Protein AF-A0AAW5KHB7-F1 (afdb_monomer_lite)

Structure (mmCIF, N/CA/C/O backbone):
data_AF-A0AAW5KHB7-F1
#
_entry.id   AF-A0AAW5KHB7-F1
#
loop_
_atom_site.group_PDB
_atom_site.id
_atom_site.type_symbol
_atom_site.label_atom_id
_atom_site.label_alt_id
_atom_site.label_comp_id
_atom_site.label_asym_id
_atom_site.label_entity_id
_atom_site.label_seq_id
_atom_site.pdbx_PDB_ins_code
_atom_site.Cartn_x
_atom_site.Cartn_y
_atom_site.Cartn_z
_atom_site.occupancy
_atom_site.B_iso_or_equiv
_atom_site.auth_seq_id
_atom_site.auth_comp_id
_atom_site.auth_asym_id
_atom_site.auth_atom_id
_atom_site.pdbx_PDB_model_num
ATOM 1 N N . MET A 1 1 ? 12.472 -8.271 21.824 1.00 43.50 1 MET A N 1
ATOM 2 C CA . MET A 1 1 ? 11.886 -7.358 20.816 1.00 43.50 1 MET A CA 1
ATOM 3 C C . MET A 1 1 ? 10.766 -8.101 20.103 1.00 43.50 1 MET A C 1
ATOM 5 O O . MET A 1 1 ? 10.987 -9.244 19.722 1.00 43.50 1 MET A O 1
ATOM 9 N N . GLY A 1 2 ? 9.568 -7.521 19.992 1.00 55.25 2 GLY A N 1
ATOM 10 C CA . GLY A 1 2 ? 8.477 -8.130 19.216 1.00 55.25 2 GLY A CA 1
ATOM 11 C C . GLY A 1 2 ? 8.840 -8.217 17.729 1.00 55.25 2 GLY A C 1
ATOM 12 O O . GLY A 1 2 ? 9.656 -7.427 17.254 1.00 55.25 2 GLY A O 1
ATOM 13 N N . LYS A 1 3 ? 8.270 -9.182 16.997 1.00 58.66 3 LYS A N 1
ATOM 14 C CA . LYS A 1 3 ? 8.457 -9.267 15.539 1.00 58.66 3 LYS A CA 1
ATOM 15 C C . LYS A 1 3 ? 7.964 -7.967 14.877 1.00 58.66 3 LYS A C 1
ATOM 17 O O . LYS A 1 3 ? 6.924 -7.458 15.301 1.00 58.66 3 LYS A O 1
ATOM 22 N N . PRO A 1 4 ? 8.667 -7.436 13.860 1.00 67.06 4 PRO A N 1
ATOM 23 C CA . PRO A 1 4 ? 8.185 -6.283 13.107 1.00 67.06 4 PRO A CA 1
ATOM 24 C C . PRO A 1 4 ? 6.823 -6.597 12.470 1.00 67.06 4 PRO A C 1
ATOM 26 O O . PRO A 1 4 ? 6.587 -7.722 12.024 1.00 67.06 4 PRO A O 1
ATOM 29 N N . LEU A 1 5 ? 5.925 -5.610 12.467 1.00 70.62 5 LEU A N 1
ATOM 30 C CA . LEU A 1 5 ? 4.593 -5.727 11.869 1.00 70.62 5 LEU A CA 1
ATOM 31 C C . LEU A 1 5 ? 4.717 -5.939 10.353 1.00 70.62 5 LEU A C 1
ATOM 33 O O . LEU A 1 5 ? 5.453 -5.215 9.683 1.00 70.62 5 LEU A O 1
ATOM 37 N N . ASP A 1 6 ? 3.986 -6.918 9.816 1.00 81.62 6 ASP A N 1
ATOM 38 C CA . ASP A 1 6 ? 3.938 -7.201 8.376 1.00 81.62 6 ASP A CA 1
ATOM 39 C C . ASP A 1 6 ? 2.957 -6.238 7.692 1.00 81.62 6 ASP A C 1
ATOM 41 O O . ASP A 1 6 ? 1.775 -6.537 7.494 1.00 81.62 6 ASP A O 1
ATOM 45 N N . THR A 1 7 ? 3.440 -5.027 7.412 1.00 90.50 7 THR A N 1
ATOM 46 C CA . THR A 1 7 ? 2.649 -3.968 6.787 1.00 90.50 7 THR A CA 1
ATOM 47 C C . THR A 1 7 ? 2.367 -4.261 5.312 1.00 90.50 7 THR A C 1
ATOM 49 O O . THR A 1 7 ? 3.204 -4.776 4.564 1.00 90.50 7 THR A O 1
ATOM 52 N N . TYR A 1 8 ? 1.147 -3.928 4.889 1.00 94.25 8 TYR A N 1
ATOM 53 C CA . TYR A 1 8 ? 0.606 -4.151 3.549 1.00 94.25 8 TYR A CA 1
ATOM 54 C C . TYR A 1 8 ? 0.726 -5.613 3.091 1.00 94.25 8 TYR A C 1
ATOM 56 O O . TYR A 1 8 ? 0.986 -5.905 1.921 1.00 94.25 8 TYR A O 1
ATOM 64 N N . ARG A 1 9 ? 0.515 -6.552 4.023 1.00 93.38 9 ARG A N 1
ATOM 65 C CA . ARG A 1 9 ? 0.595 -8.001 3.791 1.00 93.38 9 ARG A CA 1
ATOM 66 C C . ARG A 1 9 ? -0.200 -8.458 2.567 1.00 93.38 9 ARG A C 1
ATOM 68 O O . ARG A 1 9 ? 0.325 -9.227 1.757 1.00 93.38 9 ARG A O 1
ATOM 75 N N . TYR A 1 10 ? -1.439 -7.981 2.420 1.00 95.31 10 TYR A N 1
ATOM 76 C CA . TYR A 1 10 ? -2.286 -8.294 1.267 1.00 95.31 10 TYR A CA 1
ATOM 77 C C . TYR A 1 10 ? -1.622 -7.883 -0.048 1.00 95.31 10 TYR A C 1
ATOM 79 O O . TYR A 1 10 ? -1.442 -8.718 -0.931 1.00 95.31 10 TYR A O 1
ATOM 87 N N . LEU A 1 11 ? -1.200 -6.620 -0.151 1.00 96.56 11 LEU A N 1
ATOM 88 C CA . LEU A 1 11 ? -0.549 -6.080 -1.343 1.00 96.56 11 LEU A CA 1
ATOM 89 C C . LEU A 1 11 ? 0.707 -6.884 -1.700 1.00 96.56 11 LEU A C 1
ATOM 91 O O . LEU A 1 11 ? 0.867 -7.309 -2.840 1.00 96.56 11 LEU A O 1
ATOM 95 N N . ARG A 1 12 ? 1.559 -7.190 -0.714 1.00 95.69 12 ARG A N 1
ATOM 96 C CA . ARG A 1 12 ? 2.763 -8.014 -0.920 1.00 95.69 12 ARG A CA 1
ATOM 97 C C . ARG A 1 12 ? 2.427 -9.415 -1.429 1.00 95.69 12 ARG A C 1
ATOM 99 O O . ARG A 1 12 ? 3.133 -9.941 -2.284 1.00 95.69 12 ARG A O 1
ATOM 106 N N . LYS A 1 13 ? 1.373 -10.039 -0.894 1.00 95.81 13 LYS A N 1
ATOM 107 C CA . LYS A 1 13 ? 0.891 -11.345 -1.364 1.00 95.81 13 LYS A CA 1
ATOM 108 C C . LYS A 1 13 ? 0.402 -11.251 -2.805 1.00 95.81 13 LYS A C 1
ATOM 110 O O . LYS A 1 13 ? 0.793 -12.082 -3.616 1.00 95.81 13 LYS A O 1
ATOM 115 N N . ARG A 1 14 ? -0.387 -10.225 -3.119 1.00 97.62 14 ARG A N 1
ATOM 116 C CA . ARG A 1 14 ? -0.974 -10.036 -4.442 1.00 97.62 14 ARG A CA 1
ATOM 117 C C . ARG A 1 14 ? 0.080 -9.779 -5.518 1.00 97.62 14 ARG A C 1
ATOM 119 O O . ARG A 1 14 ? 0.014 -10.392 -6.574 1.00 97.62 14 ARG A O 1
ATOM 126 N N . LEU A 1 15 ? 1.088 -8.956 -5.230 1.00 97.50 15 LEU A N 1
ATOM 127 C CA . LEU A 1 15 ? 2.227 -8.741 -6.131 1.00 97.50 15 LEU A CA 1
ATOM 128 C C . LEU A 1 15 ? 2.945 -10.061 -6.451 1.00 97.50 15 LEU A C 1
ATOM 130 O O . LEU A 1 15 ? 3.175 -10.360 -7.618 1.00 97.50 15 LEU A O 1
ATOM 134 N N . ARG A 1 16 ? 3.199 -10.904 -5.437 1.00 97.00 16 ARG A N 1
ATOM 135 C CA . ARG A 1 16 ? 3.802 -12.234 -5.643 1.00 97.00 16 ARG A CA 1
ATOM 136 C C . ARG A 1 16 ? 2.932 -13.163 -6.488 1.00 97.00 16 ARG A C 1
ATOM 138 O O . ARG A 1 16 ? 3.465 -13.873 -7.328 1.00 97.00 16 ARG A O 1
ATOM 145 N N . GLU A 1 17 ? 1.617 -13.166 -6.275 1.00 97.81 17 GLU A N 1
ATOM 146 C CA . GLU A 1 17 ? 0.677 -13.961 -7.085 1.00 97.81 17 GLU A CA 1
ATOM 147 C C . GLU A 1 17 ? 0.681 -13.542 -8.559 1.00 97.81 17 GLU A C 1
ATOM 149 O O . GLU A 1 17 ? 0.478 -14.378 -9.433 1.00 97.81 17 GLU A O 1
ATOM 154 N N . LEU A 1 18 ? 0.934 -12.260 -8.830 1.00 97.56 18 LEU A N 1
ATOM 155 C CA . LEU A 1 18 ? 1.053 -11.709 -10.179 1.00 97.56 18 LEU A CA 1
ATOM 156 C C . LEU A 1 18 ? 2.472 -11.821 -10.758 1.00 97.56 18 LEU A C 1
ATOM 158 O O . LEU A 1 18 ? 2.700 -11.374 -11.877 1.00 97.56 18 LEU A O 1
ATOM 162 N N . GLY A 1 19 ? 3.430 -12.382 -10.012 1.00 97.44 19 GLY A N 1
ATOM 163 C CA . GLY A 1 19 ? 4.833 -12.449 -10.428 1.00 97.44 19 GLY A CA 1
ATOM 164 C C . GLY A 1 19 ? 5.527 -11.085 -10.501 1.00 97.44 19 GLY A C 1
ATOM 165 O O . GLY A 1 19 ? 6.547 -10.958 -11.169 1.00 97.44 19 GLY A O 1
ATOM 166 N N . ILE A 1 20 ? 4.985 -10.064 -9.832 1.00 97.12 20 ILE A N 1
A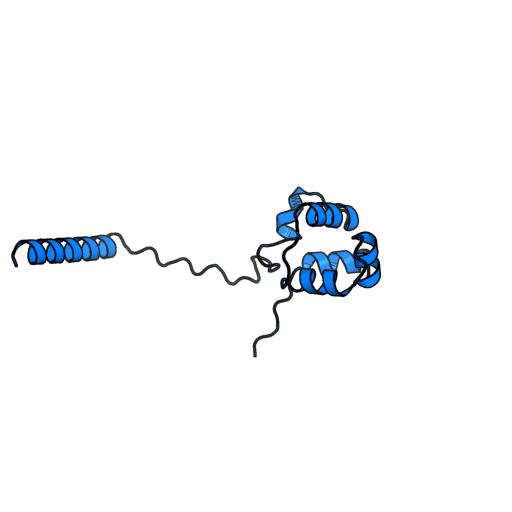TOM 167 C CA . ILE A 1 20 ? 5.542 -8.712 -9.810 1.00 97.12 20 ILE A CA 1
ATOM 168 C C . ILE A 1 20 ? 6.528 -8.613 -8.644 1.00 97.12 20 ILE A C 1
ATOM 170 O O . ILE A 1 20 ? 6.141 -8.692 -7.472 1.00 97.12 20 ILE A O 1
ATOM 174 N N . ASP A 1 21 ? 7.806 -8.430 -8.963 1.00 94.94 21 ASP A N 1
ATOM 175 C CA . ASP A 1 21 ? 8.839 -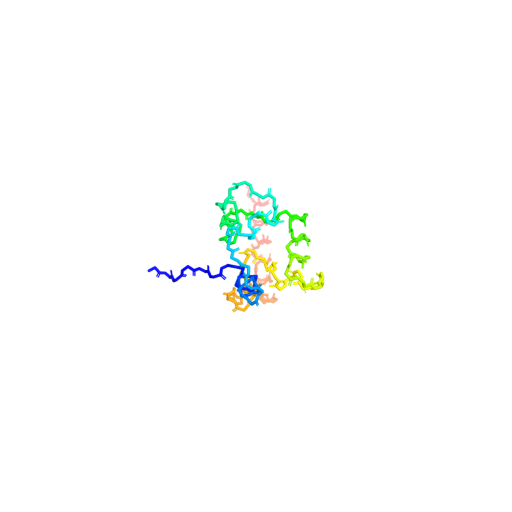8.156 -7.971 1.00 94.94 21 ASP A CA 1
ATOM 176 C C . ASP A 1 21 ? 8.922 -6.658 -7.613 1.00 94.94 21 ASP A C 1
ATOM 178 O O . ASP A 1 21 ? 8.238 -5.805 -8.179 1.00 94.94 21 ASP A O 1
ATOM 182 N N . LEU A 1 22 ? 9.714 -6.330 -6.589 1.00 92.62 22 LEU A N 1
ATOM 183 C CA . LEU A 1 22 ? 9.834 -4.957 -6.088 1.00 92.62 22 LEU A CA 1
ATOM 184 C C . LEU A 1 22 ? 10.473 -3.983 -7.095 1.00 92.62 22 LEU A C 1
ATOM 186 O O . LEU A 1 22 ? 9.951 -2.871 -7.201 1.00 92.62 22 LEU A O 1
ATOM 190 N N . PRO A 1 23 ? 11.575 -4.332 -7.792 1.00 94.44 23 PRO A N 1
ATOM 191 C CA . PRO A 1 23 ? 12.126 -3.487 -8.850 1.00 94.44 23 PRO A CA 1
ATOM 192 C C . PRO A 1 23 ? 11.103 -3.195 -9.948 1.00 94.44 23 PRO A C 1
ATOM 194 O O . PRO A 1 23 ? 10.833 -2.030 -10.231 1.00 94.44 23 PRO A O 1
ATOM 197 N N . TYR A 1 24 ? 10.449 -4.228 -10.477 1.00 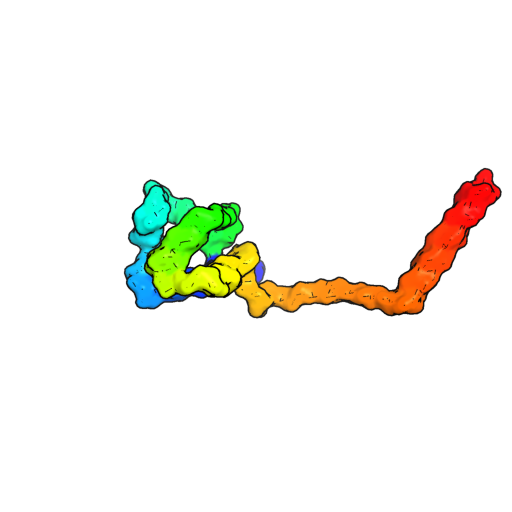95.94 24 TYR A N 1
ATOM 198 C CA . TYR A 1 24 ? 9.464 -4.068 -11.538 1.00 95.94 24 TYR A CA 1
ATOM 199 C C . TYR A 1 24 ? 8.241 -3.274 -11.068 1.00 95.94 24 TYR A C 1
ATOM 201 O O . TYR A 1 24 ? 7.729 -2.412 -11.778 1.00 95.94 24 TYR A O 1
ATOM 209 N N . PHE A 1 25 ? 7.798 -3.480 -9.826 1.00 97.06 25 PHE A N 1
ATOM 210 C CA . PHE A 1 25 ? 6.732 -2.668 -9.244 1.00 97.06 25 PHE A CA 1
ATOM 211 C C . PHE A 1 25 ? 7.112 -1.184 -9.135 1.00 97.06 25 PHE A C 1
ATOM 213 O O . PHE A 1 25 ? 6.265 -0.326 -9.375 1.00 97.06 25 PHE A O 1
ATOM 220 N N . ALA A 1 26 ? 8.366 -0.859 -8.799 1.00 96.50 26 ALA A N 1
ATOM 221 C CA . ALA A 1 26 ? 8.834 0.527 -8.772 1.00 96.50 26 ALA A CA 1
ATOM 222 C C . ALA A 1 26 ? 8.791 1.168 -10.167 1.00 96.50 26 ALA A C 1
ATOM 224 O O . ALA A 1 26 ? 8.322 2.301 -10.291 1.00 96.50 26 ALA A O 1
ATOM 225 N N . GLU A 1 27 ? 9.185 0.424 -11.203 1.00 96.06 27 GLU A N 1
ATOM 226 C CA . GLU A 1 27 ? 9.098 0.861 -12.601 1.00 96.06 27 GLU A CA 1
ATOM 227 C C . GLU A 1 27 ? 7.647 1.106 -13.035 1.00 96.06 27 GLU A C 1
ATOM 229 O O . GLU A 1 27 ? 7.337 2.173 -13.563 1.00 96.06 27 GLU A O 1
ATOM 234 N N . LEU A 1 28 ? 6.730 0.175 -12.738 1.00 96.31 28 LEU A N 1
ATOM 235 C CA . LEU A 1 28 ? 5.295 0.323 -13.029 1.00 96.31 28 LEU A CA 1
ATOM 236 C C . LEU A 1 28 ? 4.666 1.531 -12.323 1.00 96.31 28 LEU A C 1
ATOM 238 O O . LEU A 1 28 ? 3.725 2.144 -12.831 1.00 96.31 28 LEU A O 1
ATOM 242 N N . MET A 1 29 ? 5.185 1.873 -11.145 1.00 96.81 29 MET A N 1
ATOM 243 C CA . MET A 1 29 ? 4.770 3.043 -10.378 1.00 96.81 29 MET A CA 1
ATOM 244 C C . MET A 1 29 ? 5.433 4.347 -10.849 1.00 96.81 29 MET A C 1
ATOM 246 O O . MET A 1 29 ? 5.056 5.420 -10.381 1.00 96.81 29 MET A O 1
ATOM 250 N N . GLY A 1 30 ? 6.392 4.282 -11.778 1.00 95.44 30 GLY A N 1
ATOM 251 C CA . GLY A 1 30 ? 7.125 5.442 -12.285 1.00 95.44 30 GLY A CA 1
ATOM 252 C C . GLY A 1 30 ? 8.156 6.004 -11.302 1.00 95.44 30 GLY A C 1
ATOM 253 O O . GLY A 1 30 ? 8.515 7.178 -11.396 1.00 95.44 30 GLY A O 1
ATOM 254 N N . PHE A 1 31 ? 8.625 5.203 -10.341 1.00 93.69 31 PHE A N 1
ATOM 255 C CA . PHE A 1 31 ? 9.676 5.614 -9.413 1.00 93.69 31 PHE A CA 1
ATOM 256 C C . PHE A 1 31 ? 11.055 5.238 -9.948 1.00 93.69 31 PHE A C 1
ATOM 258 O O . PHE A 1 31 ? 11.310 4.093 -10.303 1.00 93.69 31 PHE A O 1
ATOM 265 N N . SER A 1 32 ? 11.982 6.196 -9.919 1.00 86.56 32 SER A N 1
ATOM 266 C CA . SER A 1 32 ? 13.386 5.973 -10.279 1.00 86.56 32 SER A CA 1
ATOM 267 C C . SER A 1 32 ? 14.182 5.225 -9.206 1.00 86.56 32 SER A C 1
ATOM 269 O O . SER A 1 32 ? 15.269 4.725 -9.484 1.00 86.56 32 SER A O 1
ATOM 271 N N . VAL A 1 33 ? 13.668 5.156 -7.973 1.00 90.56 33 VAL A N 1
ATOM 272 C CA . VAL A 1 33 ? 14.370 4.568 -6.828 1.00 90.56 33 VAL A CA 1
ATOM 273 C C . VAL A 1 33 ? 13.487 3.521 -6.151 1.00 90.56 33 VAL A C 1
ATOM 275 O O . VAL A 1 33 ? 12.433 3.835 -5.597 1.00 90.56 33 VAL A O 1
ATOM 278 N N . GLN A 1 34 ? 13.956 2.271 -6.114 1.00 90.50 34 GLN A N 1
ATOM 279 C CA . GLN A 1 34 ? 13.262 1.150 -5.461 1.00 90.50 34 GLN A CA 1
ATOM 280 C C . GLN A 1 34 ? 12.995 1.405 -3.965 1.00 90.50 34 GLN A C 1
ATOM 282 O O . GLN A 1 34 ? 11.983 0.959 -3.419 1.00 90.50 34 GLN A O 1
ATOM 287 N N . GLN A 1 35 ? 13.875 2.165 -3.303 1.00 93.75 35 GLN A N 1
ATOM 288 C CA . GLN A 1 35 ? 13.737 2.547 -1.896 1.00 93.75 35 GLN A CA 1
ATOM 289 C C . GLN A 1 35 ? 12.400 3.247 -1.608 1.00 93.75 35 GLN A C 1
ATOM 291 O O . GLN A 1 35 ? 11.812 3.015 -0.555 1.00 93.75 35 GLN A O 1
ATOM 296 N N . THR A 1 36 ? 11.860 4.020 -2.558 1.00 93.88 36 THR A N 1
ATOM 297 C CA . THR A 1 36 ? 10.555 4.676 -2.402 1.00 93.88 36 THR A CA 1
ATOM 298 C C . THR A 1 36 ? 9.443 3.655 -2.167 1.00 93.88 36 THR A C 1
ATOM 300 O O . THR A 1 36 ? 8.654 3.805 -1.237 1.00 93.88 36 THR A O 1
ATOM 303 N N . ILE A 1 37 ? 9.412 2.565 -2.938 1.00 95.25 37 ILE A N 1
ATOM 304 C CA . ILE A 1 37 ? 8.447 1.476 -2.741 1.00 95.25 37 ILE A CA 1
ATOM 305 C C . ILE A 1 37 ? 8.664 0.775 -1.398 1.00 95.25 37 ILE A C 1
ATOM 307 O O . ILE A 1 37 ? 7.694 0.442 -0.714 1.00 95.25 37 ILE A O 1
ATOM 311 N N . TYR A 1 38 ? 9.917 0.568 -0.989 1.00 93.62 38 TYR A N 1
ATOM 312 C CA . TYR A 1 38 ? 10.224 -0.043 0.304 1.00 93.62 38 TYR A CA 1
ATOM 313 C C . TYR A 1 38 ? 9.703 0.801 1.477 1.00 93.62 38 TYR A C 1
ATOM 315 O O . TYR A 1 38 ? 9.065 0.273 2.393 1.00 93.62 38 TYR A O 1
ATOM 323 N N . ASP A 1 39 ? 9.918 2.116 1.445 1.00 93.94 39 ASP A N 1
ATOM 324 C CA . ASP A 1 39 ? 9.454 3.028 2.495 1.00 93.94 39 ASP A CA 1
ATOM 325 C C . ASP A 1 39 ? 7.921 3.104 2.551 1.00 93.94 39 ASP A C 1
ATOM 327 O O . ASP A 1 39 ? 7.337 3.159 3.636 1.00 93.94 39 ASP A O 1
ATOM 331 N N . ARG A 1 40 ? 7.248 2.986 1.400 1.00 94.56 40 ARG A N 1
ATOM 332 C CA . ARG A 1 40 ? 5.787 2.858 1.333 1.00 94.56 40 ARG A CA 1
ATOM 333 C C . ARG A 1 40 ? 5.273 1.551 1.909 1.00 94.56 40 ARG A C 1
ATOM 335 O O . ARG A 1 40 ? 4.402 1.558 2.774 1.00 94.56 40 ARG A O 1
ATOM 342 N N . LEU A 1 41 ? 5.820 0.423 1.463 1.00 93.44 41 LEU A N 1
ATOM 343 C CA . LEU A 1 41 ? 5.392 -0.902 1.908 1.00 93.44 41 LEU A CA 1
ATOM 344 C C . LEU A 1 41 ? 5.786 -1.205 3.356 1.00 93.44 41 LEU A C 1
ATOM 346 O O . LEU A 1 41 ? 5.236 -2.133 3.937 1.00 93.44 41 LEU A O 1
ATOM 350 N N . SER A 1 42 ? 6.743 -0.478 3.934 1.00 91.38 42 SER A N 1
ATOM 351 C CA . SER A 1 42 ? 7.064 -0.553 5.365 1.00 91.38 42 SER A CA 1
ATOM 352 C C . SER A 1 42 ? 6.192 0.368 6.223 1.00 91.38 42 SER A C 1
ATOM 354 O O . SER A 1 42 ? 6.189 0.223 7.442 1.00 91.38 42 SER A O 1
ATOM 356 N N . GLY A 1 43 ? 5.426 1.278 5.609 1.00 90.38 43 GLY A N 1
ATOM 357 C CA . GLY A 1 43 ? 4.594 2.259 6.308 1.00 90.38 43 GLY A CA 1
ATOM 358 C C . GLY A 1 43 ? 5.353 3.490 6.812 1.00 90.38 43 GLY A C 1
ATOM 359 O O . GLY A 1 43 ? 4.753 4.327 7.477 1.00 90.38 43 GLY A O 1
ATOM 360 N N . ARG A 1 44 ? 6.647 3.639 6.486 1.00 90.94 44 ARG A N 1
ATOM 361 C CA . ARG A 1 44 ? 7.441 4.837 6.827 1.00 90.94 44 ARG A CA 1
ATOM 362 C C . ARG A 1 44 ? 6.980 6.071 6.066 1.00 90.94 44 ARG A C 1
ATOM 364 O O . ARG A 1 44 ? 7.074 7.185 6.568 1.00 90.94 44 ARG A O 1
ATOM 371 N N . THR A 1 45 ? 6.507 5.872 4.840 1.00 92.75 45 THR A N 1
ATOM 372 C CA . THR A 1 45 ? 5.952 6.935 4.007 1.00 92.75 45 THR A CA 1
ATOM 373 C C . THR A 1 45 ? 4.513 6.576 3.635 1.00 92.75 45 THR A C 1
ATOM 375 O O . THR A 1 45 ? 4.256 5.441 3.225 1.00 92.75 45 THR A O 1
ATOM 378 N N . PRO A 1 46 ? 3.554 7.507 3.761 1.00 92.50 46 PRO A N 1
ATOM 379 C CA . PRO A 1 46 ? 2.165 7.246 3.402 1.00 92.50 46 PRO A CA 1
ATOM 380 C C . PRO A 1 46 ? 1.977 7.190 1.885 1.00 92.50 46 PRO A C 1
ATOM 382 O O . PRO A 1 46 ? 2.666 7.884 1.134 1.00 92.50 46 PRO A O 1
ATOM 385 N N . TRP A 1 47 ? 1.002 6.400 1.437 1.00 95.69 47 TRP A N 1
ATOM 386 C CA . TRP A 1 47 ? 0.565 6.396 0.043 1.00 95.69 47 TRP A CA 1
ATOM 387 C C . TRP A 1 47 ? -0.274 7.632 -0.279 1.00 95.69 47 TRP A C 1
ATOM 389 O O . TRP A 1 47 ? -1.209 7.964 0.448 1.00 95.69 47 TRP A O 1
ATOM 399 N N . LYS A 1 48 ? 0.033 8.309 -1.388 1.00 95.75 48 LYS A N 1
ATOM 400 C CA . LYS A 1 48 ? -0.827 9.352 -1.948 1.00 95.75 48 LYS A CA 1
ATOM 401 C C . LYS A 1 48 ? -1.987 8.697 -2.679 1.00 95.75 48 LYS A C 1
ATOM 403 O O . LYS A 1 48 ? -1.856 7.627 -3.268 1.00 95.75 48 LYS A O 1
ATOM 408 N N . ILE A 1 49 ? -3.104 9.411 -2.734 1.00 96.19 49 ILE A N 1
ATOM 409 C CA . ILE A 1 49 ? -4.336 8.910 -3.343 1.00 96.19 49 ILE A CA 1
ATOM 410 C C . ILE A 1 49 ? -4.159 8.459 -4.803 1.00 96.19 49 ILE A C 1
ATOM 412 O O . ILE A 1 49 ? -4.656 7.406 -5.181 1.00 96.19 49 ILE A O 1
ATOM 416 N N . ARG A 1 50 ? -3.393 9.203 -5.613 1.00 97.12 50 ARG A N 1
ATOM 417 C CA . ARG A 1 50 ? -3.124 8.834 -7.014 1.00 97.12 50 ARG A CA 1
ATOM 418 C C . ARG A 1 50 ? -2.367 7.513 -7.130 1.00 97.12 50 ARG A C 1
ATOM 420 O O . ARG A 1 50 ? -2.684 6.702 -7.988 1.00 97.12 50 ARG A O 1
ATOM 427 N N . GLU A 1 51 ? -1.400 7.295 -6.245 1.00 97.19 51 GLU A N 1
ATOM 428 C CA . GLU A 1 51 ? -0.603 6.071 -6.242 1.00 97.19 51 GLU A CA 1
ATOM 429 C C . GLU A 1 51 ? -1.449 4.885 -5.772 1.00 97.19 51 GLU A C 1
ATOM 431 O O . GLU A 1 51 ? -1.299 3.802 -6.313 1.00 97.19 51 GLU A O 1
ATOM 436 N N . ILE A 1 52 ? -2.375 5.083 -4.824 1.00 97.94 52 ILE A N 1
ATOM 437 C CA . ILE A 1 52 ? -3.325 4.038 -4.407 1.00 97.94 52 ILE A CA 1
ATOM 438 C C . ILE A 1 52 ? -4.101 3.517 -5.616 1.00 97.94 52 ILE A C 1
ATOM 440 O O . ILE A 1 52 ? -4.082 2.316 -5.866 1.00 97.94 52 ILE A O 1
ATOM 444 N N . TYR A 1 53 ? -4.735 4.402 -6.389 1.00 98.25 53 TYR A N 1
ATOM 445 C CA . TYR A 1 53 ? -5.497 3.987 -7.570 1.00 98.25 53 TYR A CA 1
ATOM 446 C C . TYR A 1 53 ? -4.615 3.304 -8.622 1.00 98.25 53 TYR A C 1
ATOM 448 O O . TYR A 1 53 ? -4.973 2.237 -9.111 1.00 98.25 53 TYR A O 1
ATOM 456 N N . GLN A 1 54 ? -3.416 3.834 -8.878 1.00 98.19 54 GLN A N 1
ATOM 457 C CA . GLN A 1 54 ? -2.455 3.203 -9.788 1.00 98.19 54 GLN A CA 1
ATOM 458 C C . GLN A 1 54 ? -2.061 1.792 -9.329 1.00 98.19 54 GLN A C 1
ATOM 460 O O . GLN A 1 54 ? -2.011 0.866 -10.137 1.00 98.19 54 GLN A O 1
ATOM 465 N N . VAL A 1 55 ? -1.820 1.595 -8.030 1.00 98.19 55 VAL A N 1
ATOM 466 C CA . VAL A 1 55 ? -1.541 0.264 -7.485 1.00 98.19 55 VAL A CA 1
ATOM 467 C C . VAL A 1 55 ? -2.732 -0.660 -7.696 1.00 98.19 55 VAL A C 1
ATOM 469 O O . VAL A 1 55 ? -2.511 -1.783 -8.134 1.00 98.19 55 VAL A O 1
ATOM 472 N N . MET A 1 56 ? -3.965 -0.208 -7.434 1.00 98.56 56 MET A N 1
ATOM 473 C CA . MET A 1 56 ? -5.180 -1.007 -7.662 1.00 98.56 56 MET A CA 1
ATOM 474 C C . MET A 1 56 ? -5.288 -1.470 -9.123 1.00 98.56 56 MET A C 1
ATOM 476 O O . MET A 1 56 ? -5.553 -2.649 -9.373 1.00 98.56 56 MET A O 1
ATOM 480 N N . ASP A 1 57 ? -4.980 -0.585 -10.075 1.00 98.31 57 ASP A N 1
ATOM 481 C CA . ASP A 1 57 ? -4.966 -0.897 -11.508 1.00 98.31 57 ASP A CA 1
ATOM 482 C C . ASP A 1 57 ? -3.864 -1.899 -11.885 1.00 98.31 57 ASP A C 1
ATOM 484 O O . ASP A 1 57 ? -4.075 -2.769 -12.738 1.00 98.31 57 ASP A O 1
ATOM 488 N N . ILE A 1 58 ? -2.689 -1.807 -11.251 1.00 97.94 58 ILE A N 1
ATOM 489 C CA . ILE A 1 58 ? -1.572 -2.746 -11.441 1.00 97.94 58 ILE A CA 1
ATOM 490 C C . ILE A 1 58 ? -1.944 -4.131 -10.907 1.00 97.94 58 ILE A C 1
ATOM 492 O O . ILE A 1 58 ? -1.781 -5.127 -11.610 1.00 97.94 58 ILE A O 1
ATOM 496 N N . ILE A 1 59 ? -2.484 -4.204 -9.686 1.00 97.94 59 ILE A N 1
ATOM 497 C CA . ILE A 1 59 ? -2.796 -5.478 -9.020 1.00 97.94 59 ILE A CA 1
ATOM 498 C C . ILE A 1 59 ? -4.145 -6.086 -9.433 1.00 97.94 59 ILE A C 1
ATOM 500 O O . ILE A 1 59 ? -4.509 -7.169 -8.953 1.00 97.94 59 ILE A O 1
ATOM 504 N N . LYS A 1 60 ? -4.867 -5.398 -10.327 1.00 97.25 60 LYS A N 1
ATOM 505 C CA . LYS A 1 60 ? -6.166 -5.797 -10.882 1.00 97.25 60 LYS A CA 1
ATOM 506 C C . LYS A 1 60 ? -7.211 -6.042 -9.794 1.00 97.25 60 LYS A C 1
ATOM 508 O O . LYS A 1 60 ? -7.923 -7.043 -9.824 1.00 97.25 60 LYS A O 1
ATOM 513 N N . GLU A 1 61 ? -7.272 -5.141 -8.819 1.00 97.88 61 GLU A N 1
ATOM 514 C CA . GLU A 1 61 ? -8.268 -5.178 -7.748 1.00 97.88 61 GLU A CA 1
ATOM 515 C C . GLU A 1 61 ? -9.331 -4.090 -7.959 1.00 97.88 61 GLU A C 1
ATOM 517 O O . GLU A 1 61 ? -8.987 -2.968 -8.333 1.00 97.88 61 GLU A O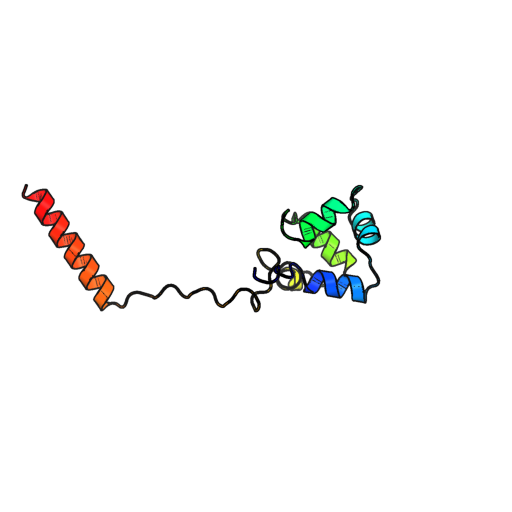 1
ATOM 522 N N . PRO A 1 62 ? -10.614 -4.378 -7.684 1.00 97.88 62 PRO A N 1
ATOM 523 C CA . PRO A 1 62 ? -11.673 -3.375 -7.715 1.00 97.88 62 PRO A CA 1
ATOM 524 C C . PRO A 1 62 ? -11.499 -2.347 -6.584 1.00 97.88 62 PRO A C 1
ATOM 526 O O . PRO A 1 62 ? -11.038 -2.681 -5.487 1.00 97.88 62 PRO A O 1
ATOM 529 N N . TYR A 1 63 ? -11.867 -1.087 -6.827 1.00 97.81 63 TYR A N 1
ATOM 530 C CA . TYR A 1 63 ? -11.588 0.028 -5.909 1.00 97.81 63 TYR A CA 1
ATOM 531 C C . TYR A 1 63 ? -12.309 -0.081 -4.557 1.00 97.81 63 TYR A C 1
ATOM 533 O O . TYR A 1 63 ? -11.817 0.425 -3.549 1.00 97.81 63 TYR A O 1
ATOM 541 N N . GLU A 1 64 ? -13.401 -0.836 -4.476 1.00 97.31 64 GLU A N 1
ATOM 542 C CA . GLU A 1 64 ? -14.097 -1.162 -3.227 1.00 97.31 64 GLU A CA 1
ATOM 543 C C . GLU A 1 64 ? -13.193 -1.923 -2.242 1.00 97.31 64 GLU A C 1
ATOM 545 O O . GLU A 1 64 ? -13.448 -1.943 -1.037 1.00 97.31 64 GLU A O 1
ATOM 550 N N . ARG A 1 65 ? -12.112 -2.541 -2.736 1.00 97.06 65 ARG A N 1
ATOM 551 C CA . ARG A 1 65 ? -11.134 -3.277 -1.926 1.00 97.06 65 ARG A CA 1
ATOM 552 C C . ARG A 1 65 ? -9.973 -2.420 -1.438 1.00 97.06 65 ARG A C 1
ATOM 554 O O . ARG A 1 65 ? -9.125 -2.950 -0.719 1.00 97.06 65 ARG A O 1
ATOM 561 N N . ILE A 1 66 ? -9.950 -1.114 -1.719 1.00 96.62 66 ILE A N 1
ATOM 562 C CA . ILE A 1 66 ? -8.945 -0.192 -1.162 1.00 96.62 66 ILE A CA 1
ATOM 563 C C . ILE A 1 66 ? -8.774 -0.370 0.361 1.00 96.62 66 ILE A C 1
ATOM 565 O O . ILE A 1 66 ? -7.630 -0.508 0.783 1.00 96.62 66 ILE A O 1
ATOM 569 N N . PRO A 1 67 ? -9.828 -0.489 1.198 1.00 93.69 67 PRO A N 1
ATOM 570 C CA . PRO A 1 67 ? -9.657 -0.686 2.645 1.00 93.69 67 PRO A CA 1
ATOM 571 C C . PRO A 1 67 ? -8.957 -1.999 3.036 1.00 93.69 67 PRO A C 1
ATOM 573 O O . PRO A 1 67 ? -8.412 -2.113 4.133 1.00 93.69 67 PRO A O 1
ATOM 576 N N . VAL A 1 68 ? -8.993 -3.007 2.158 1.00 93.50 68 VAL A N 1
ATOM 577 C CA . VAL A 1 68 ? -8.338 -4.309 2.356 1.00 93.50 68 VAL A CA 1
ATOM 578 C C . VAL A 1 68 ? -6.881 -4.257 1.896 1.00 93.50 68 VAL A C 1
ATOM 580 O O . VAL A 1 68 ? -6.008 -4.794 2.576 1.00 93.50 68 VAL A O 1
ATOM 583 N N . VAL A 1 69 ? -6.615 -3.616 0.754 1.00 96.19 69 VAL A N 1
ATOM 584 C CA . VAL A 1 69 ? -5.267 -3.487 0.171 1.00 96.19 69 VAL A CA 1
ATOM 585 C C . VAL A 1 69 ? -4.425 -2.463 0.939 1.00 96.19 69 VAL A C 1
ATOM 587 O O . VAL A 1 69 ? -3.254 -2.711 1.228 1.00 96.19 69 VAL A O 1
ATOM 590 N N . PHE A 1 70 ? -5.044 -1.345 1.314 1.00 95.50 70 PHE A N 1
ATOM 591 C CA . PHE A 1 70 ? -4.470 -0.221 2.049 1.00 95.50 70 PHE A CA 1
ATOM 592 C C . PHE A 1 70 ? -5.195 -0.040 3.389 1.00 95.50 70 PHE A C 1
ATOM 594 O O . PHE A 1 70 ? -5.920 0.941 3.582 1.00 95.50 70 PHE A O 1
ATOM 601 N N . PRO A 1 71 ? -5.032 -0.984 4.336 1.00 92.56 71 PRO A N 1
ATOM 602 C CA . PRO A 1 71 ? -5.579 -0.803 5.668 1.00 92.56 71 PRO A CA 1
ATOM 603 C C . PRO A 1 71 ? -4.891 0.390 6.355 1.00 92.56 71 PRO A C 1
ATOM 605 O O . PRO A 1 71 ? -3.746 0.718 6.017 1.00 92.56 71 PRO A O 1
ATOM 608 N N . PRO A 1 72 ? -5.539 1.017 7.354 1.00 86.69 72 PRO A N 1
ATOM 609 C CA . PRO A 1 72 ? -4.914 2.074 8.141 1.00 86.69 72 PRO A CA 1
ATOM 610 C C . PRO A 1 72 ? -3.528 1.640 8.650 1.00 86.69 72 PRO A C 1
ATOM 612 O O . PRO A 1 72 ? -3.341 0.480 9.039 1.00 86.69 72 PRO A O 1
ATOM 615 N N . ASP A 1 73 ? -2.554 2.553 8.668 1.00 84.50 73 ASP A N 1
ATOM 616 C CA . ASP A 1 73 ? -1.124 2.342 9.000 1.00 84.50 73 ASP A CA 1
ATOM 617 C C . ASP A 1 73 ?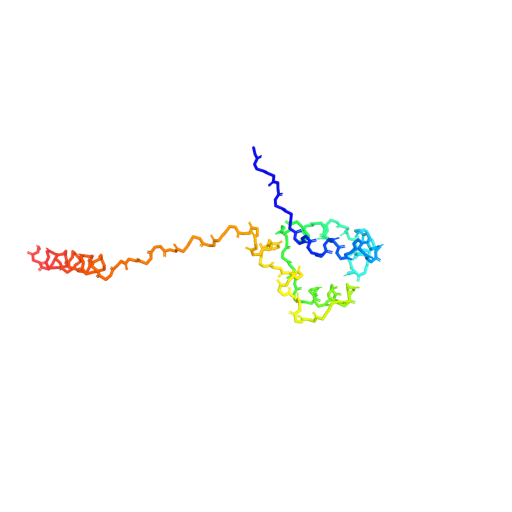 -0.478 1.095 8.357 1.00 84.50 73 ASP A C 1
ATOM 619 O O . ASP A 1 73 ? 0.497 0.546 8.867 1.00 84.50 73 ASP A O 1
ATOM 623 N N . GLY A 1 74 ? -1.040 0.598 7.251 1.00 85.12 74 GLY A N 1
ATOM 624 C CA . GLY A 1 74 ? -0.590 -0.624 6.593 1.00 85.12 74 GLY A CA 1
ATOM 625 C C . GLY A 1 74 ? -0.850 -1.909 7.382 1.00 85.12 74 GLY A C 1
ATOM 626 O O . GLY A 1 74 ? -0.408 -2.966 6.945 1.00 85.12 74 GLY A O 1
ATOM 627 N N . VAL A 1 75 ? -1.572 -1.880 8.505 1.00 86.00 75 VAL A N 1
ATOM 628 C CA . VAL A 1 75 ? -1.809 -3.065 9.348 1.00 86.00 75 VAL A CA 1
ATOM 629 C C . VAL A 1 75 ? -3.281 -3.454 9.322 1.00 86.00 75 VAL A C 1
ATOM 631 O O . VAL A 1 75 ? -4.151 -2.681 9.725 1.00 86.00 75 VAL A O 1
ATOM 634 N N . GLU A 1 76 ? -3.552 -4.689 8.893 1.00 80.38 76 GLU A N 1
ATOM 635 C CA . GLU A 1 76 ? -4.897 -5.270 8.878 1.00 80.38 76 GLU A CA 1
ATOM 636 C C . GLU A 1 76 ? -5.574 -5.168 10.255 1.00 80.38 76 GLU A C 1
ATOM 638 O O . GLU A 1 76 ? -4.956 -5.412 11.295 1.00 80.38 76 GLU A O 1
ATOM 643 N N . TYR A 1 77 ? -6.884 -4.903 10.271 1.00 67.75 77 TYR A N 1
ATOM 644 C CA . TYR A 1 77 ? -7.661 -4.763 11.510 1.00 67.75 77 TYR A CA 1
ATOM 645 C C . TYR A 1 77 ? -7.598 -6.000 12.421 1.00 67.75 77 TYR A C 1
ATOM 647 O O . TYR A 1 77 ? -7.714 -5.878 13.631 1.00 67.75 77 TYR A O 1
ATOM 655 N N . LYS A 1 78 ? -7.386 -7.202 11.869 1.00 65.31 78 LYS A N 1
ATOM 656 C CA . LYS A 1 78 ? -7.209 -8.427 12.672 1.00 65.31 78 LYS A CA 1
ATOM 657 C C . LYS A 1 78 ? -5.882 -8.453 13.443 1.00 65.31 78 LYS A C 1
ATOM 659 O O . LYS A 1 78 ? -5.778 -9.173 14.429 1.00 65.31 78 LYS A O 1
ATOM 664 N N . GLN A 1 79 ? -4.878 -7.714 12.969 1.00 61.50 79 GLN A N 1
ATOM 665 C CA . GLN A 1 79 ? -3.528 -7.660 13.534 1.00 61.50 79 GLN A CA 1
ATOM 666 C C . GLN A 1 79 ? -3.325 -6.441 14.438 1.00 61.50 79 GLN A C 1
ATOM 668 O O . GLN A 1 79 ? -2.578 -6.522 15.413 1.00 61.50 79 GLN A O 1
ATOM 673 N N . ARG A 1 80 ? -4.045 -5.339 14.187 1.00 58.59 80 ARG A N 1
ATOM 674 C CA . ARG A 1 80 ? -4.323 -4.353 15.234 1.00 58.59 80 ARG A CA 1
ATOM 675 C C . ARG A 1 80 ? -5.148 -5.075 16.288 1.00 58.59 80 ARG A C 1
ATOM 677 O O . ARG A 1 80 ? -6.321 -5.339 16.059 1.00 58.59 80 ARG A O 1
ATOM 684 N N . GLY A 1 81 ? -4.558 -5.454 17.421 1.00 58.50 81 GLY A N 1
ATOM 685 C CA . GLY A 1 81 ? -5.347 -5.943 18.555 1.00 58.50 81 GLY A CA 1
ATOM 686 C C . GLY A 1 81 ? -6.579 -5.050 18.738 1.00 58.50 81 GLY A C 1
ATOM 687 O O . GLY A 1 81 ? -6.476 -3.845 18.494 1.00 58.50 81 GLY A O 1
ATOM 688 N N . ARG A 1 82 ? -7.743 -5.647 19.061 1.00 55.28 82 ARG A N 1
ATOM 689 C CA . ARG A 1 82 ? -9.019 -4.914 19.184 1.00 55.28 82 ARG A CA 1
ATOM 690 C C . ARG A 1 82 ? -8.733 -3.563 19.841 1.00 55.28 82 ARG A C 1
ATOM 692 O O . ARG A 1 82 ? -8.079 -3.592 20.891 1.00 55.28 82 ARG A O 1
ATOM 699 N N . PRO A 1 83 ? -9.162 -2.425 19.256 1.00 56.41 83 PRO A N 1
ATOM 700 C CA . PRO A 1 83 ? -8.977 -1.144 19.920 1.00 56.41 83 PRO A CA 1
ATOM 701 C C . PRO A 1 83 ? -9.454 -1.335 21.354 1.00 56.41 83 PRO A C 1
ATOM 703 O O . PRO A 1 83 ? -10.528 -1.920 21.555 1.00 56.41 83 PRO A O 1
ATOM 706 N N . LYS A 1 84 ? -8.610 -0.984 22.338 1.00 57.72 84 LYS A N 1
ATOM 707 C CA . LYS A 1 84 ? -9.029 -1.004 23.740 1.00 57.72 84 LYS A CA 1
ATOM 708 C C . LYS A 1 84 ? -10.296 -0.169 23.750 1.00 57.72 84 LYS A C 1
ATOM 710 O O . LYS A 1 84 ? -10.216 1.034 23.538 1.00 57.72 84 LYS A O 1
ATOM 715 N N . ARG A 1 85 ? -11.461 -0.814 23.871 1.00 63.69 85 ARG A N 1
ATOM 716 C CA . ARG A 1 85 ? -12.709 -0.091 24.071 1.00 63.69 85 ARG A CA 1
ATOM 717 C C . ARG A 1 85 ? -12.435 0.732 25.313 1.00 63.69 85 ARG A C 1
ATOM 719 O O . ARG A 1 85 ? -12.180 0.140 26.363 1.00 63.69 85 ARG A O 1
ATOM 726 N N . GLU A 1 86 ? -12.356 2.051 25.166 1.00 65.50 86 GLU A N 1
ATOM 727 C CA . GLU A 1 86 ? -12.296 2.921 26.328 1.00 65.50 86 GLU A CA 1
ATOM 728 C C . GLU A 1 86 ? -13.451 2.498 27.221 1.00 65.50 86 GLU A C 1
ATOM 730 O O . GLU A 1 86 ? -14.582 2.311 26.754 1.00 65.50 86 GLU A O 1
ATOM 735 N N . ARG A 1 87 ? -13.129 2.189 28.478 1.00 77.62 87 ARG A N 1
ATOM 736 C CA . ARG A 1 87 ? -14.136 1.770 29.439 1.00 77.62 87 ARG A CA 1
ATOM 737 C C . ARG A 1 87 ? -15.120 2.926 29.537 1.00 77.62 87 ARG A C 1
ATOM 739 O O . ARG A 1 87 ? -14.782 3.966 30.092 1.00 77.62 87 ARG A O 1
ATOM 746 N N . GLN A 1 88 ? -16.317 2.744 28.988 1.00 80.38 88 GLN A N 1
ATOM 747 C CA . GLN A 1 88 ? -17.401 3.686 29.215 1.00 80.38 88 GLN A CA 1
ATOM 748 C C . GLN A 1 88 ? -17.645 3.718 30.724 1.00 80.38 88 GLN A C 1
ATOM 750 O O . GLN A 1 88 ? -17.911 2.675 31.332 1.00 80.38 88 GLN A O 1
ATOM 755 N N . LYS A 1 89 ? -17.461 4.897 31.329 1.00 84.50 89 LYS A N 1
ATOM 756 C CA . LYS A 1 89 ? -17.794 5.132 32.735 1.00 84.50 89 LYS A CA 1
ATOM 757 C C . LYS A 1 89 ? -19.273 4.804 32.917 1.00 84.50 89 LYS A C 1
ATOM 759 O O . LYS A 1 89 ? -20.103 5.160 32.079 1.00 84.50 89 LYS A O 1
ATOM 764 N N . SER A 1 90 ? -19.601 4.081 33.981 1.00 88.44 90 SER A N 1
ATOM 765 C CA . SER A 1 90 ? -21.004 3.808 34.295 1.00 88.44 90 SER A CA 1
ATOM 766 C C . SER A 1 90 ? -21.742 5.121 34.598 1.00 88.44 90 SER A C 1
ATOM 768 O O . SER A 1 90 ? -21.107 6.073 35.061 1.00 88.44 90 SER A O 1
ATOM 770 N N . PRO A 1 91 ? -23.077 5.183 34.429 1.00 92.94 91 PRO A N 1
ATOM 771 C CA . PRO A 1 91 ? -23.856 6.355 34.829 1.00 92.94 91 PRO A CA 1
ATOM 772 C C . PRO A 1 91 ? -23.575 6.801 36.270 1.00 92.94 91 PRO A C 1
ATOM 774 O O . PRO A 1 91 ? -23.519 7.991 36.548 1.00 92.94 91 PRO A O 1
ATOM 777 N N . LYS A 1 92 ? -23.312 5.849 37.177 1.00 93.62 92 LYS A N 1
ATOM 778 C CA . LYS A 1 92 ? -22.953 6.126 38.572 1.00 93.62 92 LYS A CA 1
ATOM 779 C C . LYS A 1 92 ? -21.602 6.833 38.712 1.00 93.62 92 LYS A C 1
ATOM 781 O O . LYS A 1 92 ? -21.483 7.748 39.514 1.00 93.62 92 LYS A O 1
ATOM 786 N N . GLU A 1 93 ? -20.591 6.412 37.956 1.00 90.81 93 GLU A N 1
ATOM 787 C CA . GLU A 1 93 ? -19.260 7.037 37.988 1.00 90.81 93 GLU A CA 1
ATOM 788 C C . GLU A 1 93 ? -19.293 8.461 37.434 1.00 90.81 93 GLU A C 1
ATOM 790 O O . GLU A 1 93 ? -18.679 9.345 38.020 1.00 90.81 93 GLU A O 1
ATOM 795 N N . LEU A 1 94 ? -20.061 8.689 36.364 1.00 92.00 94 LEU A N 1
ATOM 796 C CA . LEU A 1 94 ? -20.278 10.030 35.814 1.00 92.00 94 LEU A CA 1
ATOM 797 C C . LEU A 1 94 ? -20.961 10.953 36.829 1.00 92.00 94 LEU A C 1
ATOM 799 O O . LEU A 1 94 ? -20.602 12.119 36.942 1.00 92.00 94 LEU A O 1
ATOM 803 N N . LEU A 1 95 ? -21.924 10.425 37.588 1.00 91.19 95 LEU A N 1
ATOM 804 C CA . LEU A 1 95 ? -22.676 11.196 38.576 1.00 91.19 95 LEU A CA 1
ATOM 805 C C . LEU A 1 95 ? -21.816 11.556 39.798 1.00 91.19 95 LEU A C 1
ATOM 807 O O . LEU A 1 95 ? -21.905 12.671 40.294 1.00 91.19 95 LEU A O 1
ATOM 811 N N . ILE A 1 96 ? -20.941 10.646 40.240 1.00 94.62 96 ILE A N 1
ATOM 812 C CA . ILE A 1 96 ? -19.965 10.914 41.312 1.00 94.62 96 ILE A CA 1
ATOM 813 C C . ILE A 1 96 ? -18.961 11.992 40.883 1.00 94.62 96 ILE A C 1
ATOM 815 O O . ILE A 1 96 ? -18.652 12.887 41.663 1.00 94.62 96 ILE A O 1
ATOM 819 N N . GLU A 1 97 ? -18.460 11.919 39.651 1.00 90.12 97 GLU A N 1
ATOM 820 C CA . GLU A 1 97 ? -17.527 12.910 39.107 1.00 90.12 97 GLU A CA 1
ATOM 821 C C . GLU A 1 97 ? -18.185 14.286 38.957 1.00 90.12 97 GLU A C 1
ATOM 823 O O . GLU A 1 97 ? -17.598 15.283 39.364 1.00 90.12 97 GLU A O 1
ATOM 828 N N . ALA A 1 98 ? -19.423 14.340 38.456 1.00 90.94 98 ALA A N 1
ATOM 829 C CA . ALA A 1 98 ? -20.183 15.582 38.350 1.00 90.94 98 ALA A CA 1
ATOM 830 C C . ALA A 1 98 ? -20.441 16.224 39.724 1.00 90.94 98 ALA A C 1
ATOM 832 O O . ALA A 1 98 ? -20.212 17.418 39.881 1.00 90.94 98 ALA A O 1
ATOM 833 N N . LEU A 1 99 ? -20.846 15.436 40.728 1.00 90.56 99 LEU A N 1
ATOM 834 C CA . LEU A 1 99 ? -21.035 15.929 42.098 1.00 90.56 99 LEU A CA 1
ATOM 835 C C . LEU A 1 99 ? -19.733 16.482 42.691 1.00 90.56 99 LEU A C 1
ATOM 837 O O . LEU A 1 99 ? -19.738 17.559 43.273 1.00 90.56 99 LEU A O 1
ATOM 841 N N . GLY A 1 100 ? -18.610 15.784 42.497 1.00 86.62 100 GLY A N 1
ATOM 842 C CA . GLY A 1 100 ? -17.309 16.248 42.984 1.00 86.62 100 GLY A CA 1
ATOM 843 C C . GLY A 1 100 ? -16.823 17.539 42.316 1.00 86.62 100 GLY A C 1
ATOM 844 O O . GLY A 1 100 ? -16.155 18.339 42.964 1.00 86.62 100 GLY A O 1
ATOM 845 N N . LEU A 1 101 ? -17.165 17.760 41.042 1.00 85.94 101 LEU A N 1
ATOM 846 C CA . LEU A 1 101 ? -16.862 19.008 40.335 1.00 85.94 101 LEU A CA 1
ATOM 847 C C . LEU A 1 101 ? -17.723 20.170 40.842 1.00 85.94 101 LEU A C 1
ATOM 849 O O . LEU A 1 101 ? -17.184 21.244 41.083 1.00 85.94 101 LEU A O 1
ATOM 853 N N . MET A 1 102 ? -19.016 19.937 41.081 1.00 81.75 102 MET A N 1
ATOM 854 C CA . MET A 1 102 ? -19.915 20.952 41.647 1.00 81.75 102 MET A CA 1
ATOM 855 C C . MET A 1 102 ? -19.482 21.378 43.058 1.00 81.75 102 MET A C 1
ATOM 857 O O . MET A 1 102 ? -19.427 22.565 43.357 1.00 81.75 102 MET A O 1
ATOM 861 N N . GLU A 1 103 ? -19.097 20.424 43.913 1.00 81.38 103 GLU A N 1
ATOM 862 C CA . GLU A 1 103 ? -18.594 20.724 45.264 1.00 81.38 103 GLU A CA 1
ATOM 863 C C . GLU A 1 103 ? -17.259 21.488 45.260 1.00 81.38 103 GLU A C 1
ATOM 865 O O . GLU A 1 103 ? -16.953 22.199 46.218 1.00 81.38 103 GLU A O 1
ATOM 870 N N . ALA A 1 104 ? -16.429 21.313 44.228 1.00 76.06 104 ALA A N 1
ATOM 871 C CA . ALA A 1 104 ? -15.183 22.060 44.081 1.00 76.06 104 ALA A CA 1
ATOM 872 C C . ALA A 1 104 ? -15.444 23.505 43.631 1.00 76.06 104 ALA A C 1
ATOM 874 O O . ALA A 1 104 ? -14.811 24.422 44.148 1.00 76.06 104 ALA A O 1
ATOM 875 N N . GLU A 1 105 ? -16.407 23.697 42.730 1.00 74.19 105 GLU A N 1
ATOM 876 C CA . GLU A 1 105 ? -16.830 25.004 42.215 1.00 74.19 105 GLU A CA 1
ATOM 877 C C . GLU A 1 105 ? -17.462 25.868 43.328 1.00 74.19 105 GLU A C 1
ATOM 879 O O . GLU A 1 105 ? -17.062 27.013 43.526 1.00 74.19 105 GLU A O 1
ATOM 884 N N . GLU A 1 106 ? -18.325 25.288 44.174 1.00 73.25 106 GLU A N 1
ATOM 885 C CA . GLU A 1 106 ? -18.907 25.982 45.340 1.00 73.25 106 GLU A CA 1
ATOM 886 C C . GLU A 1 106 ? -17.860 26.389 46.401 1.00 73.25 106 GLU A C 1
ATOM 888 O O . GLU A 1 106 ? -18.037 27.371 47.129 1.00 73.25 106 GLU A O 1
ATOM 893 N N . ARG A 1 107 ? -16.747 25.649 46.513 1.00 68.25 107 ARG A N 1
ATOM 894 C CA . ARG A 1 107 ? -15.643 25.974 47.438 1.00 68.25 107 ARG A CA 1
ATOM 895 C C . ARG A 1 107 ? -14.722 27.070 46.908 1.00 68.25 107 ARG A C 1
ATOM 897 O O . ARG A 1 107 ? -14.121 27.765 47.721 1.00 68.25 107 ARG A O 1
ATOM 904 N N . GLU A 1 108 ? -14.603 27.223 45.591 1.00 64.38 108 GLU A N 1
ATOM 905 C CA . GLU A 1 108 ? -13.879 28.347 44.983 1.00 64.38 108 GLU A CA 1
ATOM 906 C C . GLU A 1 108 ? -14.697 29.647 45.009 1.00 64.38 108 GLU A C 1
ATOM 908 O O . GLU A 1 108 ? -14.112 30.714 45.157 1.00 64.38 108 GLU A O 1
ATOM 913 N N . GLU A 1 109 ? -16.032 29.586 44.949 1.00 59.66 109 GLU A N 1
ATOM 914 C CA . GLU A 1 109 ? -16.898 30.774 45.078 1.00 59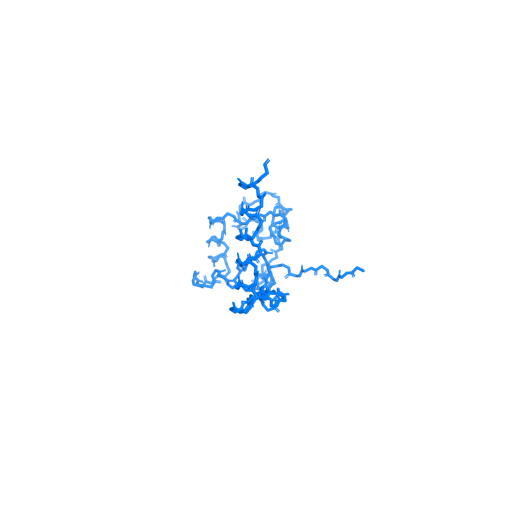.66 109 GLU A CA 1
ATOM 915 C C . GLU A 1 109 ? -17.028 31.313 46.516 1.00 59.66 109 GLU A C 1
ATOM 917 O O . GLU A 1 109 ? -17.462 32.449 46.715 1.00 59.66 109 GLU A O 1
ATOM 922 N N . THR A 1 110 ? -16.675 30.516 47.530 1.00 58.72 110 THR A N 1
ATOM 923 C CA . THR A 1 110 ? -16.807 30.878 48.957 1.00 58.72 110 THR A CA 1
ATOM 924 C C . THR A 1 110 ? -15.485 31.233 49.651 1.00 58.72 110 THR A C 1
ATOM 926 O O . THR A 1 110 ? -15.502 31.548 50.847 1.00 58.72 110 THR A O 1
ATOM 929 N N . ALA A 1 111 ? -14.362 31.210 48.923 1.00 53.09 111 ALA A N 1
ATOM 930 C CA . ALA A 1 111 ? -13.019 31.593 49.380 1.00 53.09 111 ALA A CA 1
ATOM 931 C C . ALA A 1 111 ? -12.652 33.026 48.956 1.00 53.09 111 ALA A C 1
ATOM 933 O O . ALA A 1 111 ? -11.981 33.712 49.764 1.00 53.09 111 ALA A O 1
#

Sequence (111 aa):
MGKPLDTYRYLRKRLRELGIDLPYFAELMGFSVQQTIYDRLSGRTPWKIREIYQVMDIIKEPYERIPVVFPPDGVEYKQRGRPKRERQKSPKELLIEALGLMEAEEREETA

pLDDT: mean 86.74, std 13.68, range [43.5, 98.56]

Organism: NCBI:txid1720313

Foldseek 3Di:
DDDQAQFLVVLVVLCVVVVHDQVNVCVLLVHPDSVVVVCPRSLVDDDDPVSLVSSCVVSVHDPVCSCVRPPVSRHDPVRVDPPPPPPDDDPVRVVVVVVVVVVVVVVVVVD

Secondary structure (DSSP, 8-state):
-PPPP-TTHHHHHHHHHTT--HHHHHHHTT-S-HHHHHHHHTTSSPPPHHHHHHHHHHHT--GGGHHHHS-GGG--TTTS-------PPPHHHHHHHHHHHHHHHHHHHT-

Radius of gyration: 23.78 Å; chains: 1; bounding box: 38×46×62 Å